Protein AF-A0A5P8WFD2-F1 (afdb_monomer_lite)

Secondary structure (DSSP, 8-state):
--------------SSSSHHHHHHHHS------EEEEETTT-SS-EEEEEETTEEEEEEE-SSS-EEEEEEEEETTEEEEEEEE-TTSSS--EEEEEEEEEETTEEEEEEEETTTTTEEEEEEEE-

Organism: NCBI:txid2653204

Structure (mmCIF, N/CA/C/O backbone):
data_AF-A0A5P8WFD2-F1
#
_entry.id   AF-A0A5P8WFD2-F1
#
loop_
_atom_site.group_PDB
_atom_site.id
_atom_site.type_symbol
_atom_site.label_atom_id
_atom_site.label_alt_id
_atom_site.label_comp_id
_atom_site.label_asym_id
_atom_site.label_entity_id
_atom_site.label_seq_id
_atom_site.pdbx_PDB_ins_code
_atom_site.Cartn_x
_atom_site.Cartn_y
_atom_site.Cartn_z
_atom_site.occupancy
_atom_site.B_iso_or_equiv
_atom_site.auth_seq_id
_atom_site.auth_comp_id
_atom_site.auth_asym_id
_atom_site.auth_atom_id
_atom_site.pdbx_PDB_model_num
ATOM 1 N N . MET A 1 1 ? -29.067 25.419 71.846 1.00 38.09 1 MET A N 1
ATOM 2 C CA . MET A 1 1 ? -27.982 24.467 71.532 1.00 38.09 1 MET A CA 1
ATOM 3 C C . MET A 1 1 ? -28.167 24.070 70.079 1.00 38.09 1 MET A C 1
ATOM 5 O O . MET A 1 1 ? -29.200 23.510 69.746 1.00 38.09 1 MET A O 1
ATOM 9 N N . ASP A 1 2 ? -27.253 24.525 69.226 1.00 38.88 2 ASP A N 1
ATOM 10 C CA . ASP A 1 2 ? -27.303 24.477 67.759 1.00 38.88 2 ASP A CA 1
ATOM 11 C C . ASP A 1 2 ? -26.507 23.252 67.272 1.00 38.88 2 ASP A C 1
ATOM 13 O O . ASP A 1 2 ? -25.309 23.147 67.546 1.00 38.88 2 ASP A O 1
ATOM 17 N N . PHE A 1 3 ? -27.173 22.294 66.618 1.00 40.59 3 PHE A N 1
ATOM 18 C CA . PHE A 1 3 ? -26.549 21.079 66.087 1.00 40.59 3 PHE A CA 1
ATOM 19 C C . PHE A 1 3 ? -26.233 21.262 64.603 1.00 40.59 3 PHE A C 1
ATOM 21 O O . PHE A 1 3 ? -27.060 21.052 63.718 1.00 40.59 3 PHE A O 1
ATOM 28 N N . ARG A 1 4 ? -24.983 21.636 64.334 1.00 42.53 4 ARG A N 1
ATOM 29 C CA . ARG A 1 4 ? -24.398 21.629 62.994 1.00 42.53 4 ARG A CA 1
ATOM 30 C C . ARG A 1 4 ? -24.118 20.194 62.512 1.00 42.53 4 ARG A C 1
ATOM 32 O O . ARG A 1 4 ? -23.447 19.446 63.213 1.00 42.53 4 ARG A O 1
ATOM 39 N N . LYS A 1 5 ? -24.468 19.958 61.235 1.00 41.38 5 LYS A N 1
ATOM 40 C CA . LYS A 1 5 ? -23.944 18.965 60.260 1.00 41.38 5 LYS A CA 1
ATOM 41 C C . LYS A 1 5 ? -24.384 17.504 60.429 1.00 41.38 5 LYS A C 1
ATOM 43 O O . LYS A 1 5 ? -24.102 16.893 61.442 1.00 41.38 5 LYS A O 1
ATOM 48 N N . PHE A 1 6 ? -24.976 16.935 59.372 1.00 42.03 6 PHE A N 1
ATOM 49 C CA . PHE A 1 6 ? -24.331 15.992 58.436 1.00 42.03 6 PHE A CA 1
ATOM 50 C C . PHE A 1 6 ? -25.288 15.732 57.253 1.00 42.03 6 PHE A C 1
ATOM 52 O O . PHE A 1 6 ? -26.305 15.066 57.408 1.00 42.03 6 PHE A O 1
ATOM 59 N N . TYR A 1 7 ? -24.972 16.262 56.068 1.00 36.44 7 TYR A N 1
ATOM 60 C CA . TYR A 1 7 ? -25.592 15.854 54.802 1.00 36.44 7 TYR A CA 1
ATOM 61 C C . TYR A 1 7 ? -24.476 15.287 53.926 1.00 36.44 7 TYR A C 1
ATOM 63 O O . TYR A 1 7 ? -23.574 16.020 53.524 1.00 36.44 7 TYR A O 1
ATOM 71 N N . ILE A 1 8 ? -24.503 13.976 53.695 1.00 52.41 8 ILE A N 1
ATOM 72 C CA . ILE A 1 8 ? -23.698 13.299 52.678 1.00 52.41 8 ILE A CA 1
ATOM 73 C C . ILE A 1 8 ? -24.675 12.451 51.868 1.00 52.41 8 ILE A C 1
ATOM 75 O O . ILE A 1 8 ? -25.174 11.452 52.383 1.00 52.41 8 ILE A O 1
ATOM 79 N N . PRO A 1 9 ? -24.920 12.806 50.602 1.00 41.56 9 PRO A N 1
ATOM 80 C CA . PRO A 1 9 ? -25.193 11.793 49.611 1.00 41.56 9 PRO A CA 1
ATOM 81 C C . PRO A 1 9 ? -24.102 11.845 48.544 1.00 41.56 9 PRO A C 1
ATOM 83 O O . PRO A 1 9 ? -23.985 12.782 47.759 1.00 41.56 9 PRO A O 1
ATOM 86 N N . THR A 1 10 ? -23.252 10.824 48.631 1.00 47.41 10 THR A N 1
ATOM 87 C CA . THR A 1 10 ? -22.826 9.985 47.508 1.00 47.41 10 THR A CA 1
ATOM 88 C C . THR A 1 10 ? -22.655 10.672 46.154 1.00 47.41 10 THR A C 1
ATOM 90 O O . THR A 1 10 ? -23.598 10.945 45.417 1.00 47.41 10 THR A O 1
ATOM 93 N N . VAL A 1 11 ? -21.382 10.818 45.794 1.00 41.38 11 VAL A N 1
ATOM 94 C CA . VAL A 1 11 ? -20.885 10.988 44.430 1.00 41.38 11 VAL A CA 1
ATOM 95 C C . VAL A 1 11 ? -21.590 9.989 43.500 1.00 41.38 11 VAL A C 1
ATOM 97 O O . VAL A 1 11 ? -21.403 8.778 43.627 1.00 41.38 11 VAL A O 1
ATOM 100 N N . ILE A 1 12 ? -22.369 10.484 42.536 1.00 50.72 12 ILE A N 1
ATOM 101 C CA . ILE A 1 12 ? -22.773 9.708 41.356 1.00 50.72 12 ILE A CA 1
ATOM 102 C C . ILE A 1 12 ? -21.526 9.585 40.468 1.00 50.72 12 ILE A C 1
ATOM 104 O O . ILE A 1 12 ? -21.350 10.309 39.496 1.00 50.72 12 ILE A O 1
ATOM 108 N N . ALA A 1 13 ? -20.610 8.696 40.843 1.00 47.81 13 ALA A N 1
ATOM 109 C CA . ALA A 1 13 ? -19.499 8.243 40.008 1.00 47.81 13 ALA A CA 1
ATOM 110 C C . ALA A 1 13 ? -19.777 6.788 39.641 1.00 47.81 13 ALA A C 1
ATOM 112 O O . ALA A 1 13 ? -19.144 5.864 40.136 1.00 47.81 13 ALA A O 1
ATOM 113 N N . GLY A 1 14 ? -20.819 6.575 38.842 1.00 43.66 14 GLY A N 1
ATOM 114 C CA . GLY A 1 14 ? -21.328 5.230 38.590 1.00 43.66 14 GLY A CA 1
ATOM 115 C C . GLY A 1 14 ? -22.003 5.061 37.242 1.00 43.66 14 GLY A C 1
ATOM 116 O O . GLY A 1 14 ? -22.891 4.228 37.128 1.00 43.66 14 GLY A O 1
ATOM 117 N N . LEU A 1 15 ? -21.628 5.846 36.226 1.00 49.00 15 LEU A N 1
ATOM 118 C CA . LEU A 1 15 ? -22.152 5.655 34.871 1.00 49.00 15 LEU A CA 1
ATOM 119 C C . LEU A 1 15 ? -21.120 6.011 33.789 1.00 49.00 15 LEU A C 1
ATOM 121 O O . LEU A 1 15 ? -21.376 6.814 32.902 1.00 49.00 15 LEU A O 1
ATOM 125 N N . ALA A 1 16 ? -19.923 5.428 33.872 1.00 50.81 16 ALA A N 1
ATOM 126 C CA . ALA A 1 16 ? -18.912 5.562 32.816 1.00 50.81 16 ALA A CA 1
ATOM 127 C C . ALA A 1 16 ? -18.103 4.275 32.570 1.00 50.81 16 ALA A C 1
ATOM 129 O O . ALA A 1 16 ? -16.986 4.344 32.074 1.00 50.81 16 ALA A O 1
ATOM 130 N N . ILE A 1 17 ? -18.634 3.095 32.924 1.00 49.50 17 ILE A N 1
ATOM 131 C CA . ILE A 1 17 ? -17.900 1.820 32.755 1.00 49.50 17 ILE A CA 1
ATOM 132 C C . ILE A 1 17 ? -18.472 0.952 31.615 1.00 49.50 17 ILE A C 1
ATOM 134 O O . ILE A 1 17 ? -17.849 -0.018 31.205 1.00 49.50 17 ILE A O 1
ATOM 138 N N . LEU A 1 18 ? -19.601 1.326 31.001 1.00 44.84 18 LEU A N 1
ATOM 139 C CA . LEU A 1 18 ? -20.193 0.540 29.901 1.00 44.84 18 LEU A CA 1
ATOM 140 C C . LEU A 1 18 ? -19.836 1.035 28.488 1.00 44.84 18 LEU A C 1
ATOM 142 O O . LEU A 1 18 ? -20.230 0.415 27.506 1.00 44.84 18 LEU A O 1
ATOM 146 N N . THR A 1 19 ? -19.068 2.118 28.345 1.00 49.72 19 THR A N 1
ATOM 147 C CA . THR A 1 19 ? -18.713 2.672 27.024 1.00 49.72 19 THR A CA 1
ATOM 148 C C . THR A 1 19 ? -17.408 2.128 26.437 1.00 49.72 19 THR A C 1
ATOM 150 O O . THR A 1 19 ? -17.168 2.311 25.246 1.00 49.72 19 THR A O 1
ATOM 153 N N . SER A 1 20 ? -16.565 1.434 27.208 1.00 52.75 20 SER A N 1
ATOM 154 C CA . SER A 1 20 ? -15.270 0.932 26.716 1.00 52.75 20 SER A CA 1
ATOM 155 C C . SER A 1 20 ? -15.403 -0.267 25.771 1.00 52.75 20 SER A C 1
ATOM 157 O O . SER A 1 20 ? -14.656 -0.358 24.800 1.00 52.75 20 SER A O 1
ATOM 159 N N . ALA A 1 21 ? -16.390 -1.143 25.986 1.00 50.97 21 ALA A N 1
ATOM 160 C CA . ALA A 1 21 ? -16.653 -2.271 25.091 1.00 50.97 21 ALA A CA 1
ATOM 161 C C . ALA A 1 21 ? -17.167 -1.804 23.720 1.00 50.97 21 ALA A C 1
ATOM 163 O O . ALA A 1 21 ? -16.732 -2.316 22.695 1.00 50.97 21 ALA A O 1
ATOM 164 N N . ASN A 1 22 ? -18.017 -0.771 23.687 1.00 50.91 22 ASN A N 1
ATOM 165 C CA . ASN A 1 22 ? -18.480 -0.184 22.429 1.00 50.91 22 ASN A CA 1
ATOM 166 C C . ASN A 1 22 ? -17.379 0.593 21.710 1.00 50.91 22 ASN A C 1
ATOM 168 O O . ASN A 1 22 ? -17.398 0.619 20.492 1.00 50.91 22 ASN A O 1
ATOM 172 N N . GLN A 1 23 ? -16.402 1.181 22.409 1.00 48.91 23 GLN A N 1
ATOM 173 C CA . GLN A 1 23 ? -15.236 1.782 21.748 1.00 48.91 23 GLN A CA 1
ATOM 174 C C . GLN A 1 23 ? -14.270 0.725 21.191 1.00 48.91 23 GLN A C 1
ATOM 176 O O . GLN A 1 23 ? -13.755 0.906 20.094 1.00 48.91 23 GLN A O 1
ATOM 181 N N . ALA A 1 24 ? -14.092 -0.409 21.875 1.00 48.50 24 ALA A N 1
ATOM 182 C CA . ALA A 1 24 ? -13.320 -1.545 21.362 1.00 48.50 24 ALA A CA 1
ATOM 183 C C . ALA A 1 24 ? -14.010 -2.253 20.177 1.00 48.50 24 ALA A C 1
ATOM 185 O O . ALA A 1 24 ? -13.338 -2.750 19.279 1.00 48.50 24 ALA A O 1
ATOM 186 N N . LEU A 1 25 ? -15.349 -2.264 20.150 1.00 49.25 25 LEU A N 1
ATOM 187 C CA . LEU A 1 25 ? -16.153 -2.759 19.027 1.00 49.25 25 LEU A CA 1
ATOM 188 C C . LEU A 1 25 ? -16.350 -1.712 17.916 1.00 49.25 25 LEU A C 1
ATOM 190 O O . LEU A 1 25 ? -16.620 -2.111 16.790 1.00 49.25 25 LEU A O 1
ATOM 194 N N . ALA A 1 26 ? -16.221 -0.408 18.211 1.00 46.19 26 ALA A N 1
ATOM 195 C CA . ALA A 1 26 ? -16.296 0.717 17.261 1.00 46.19 26 ALA A CA 1
ATOM 196 C C . ALA A 1 26 ? -14.937 1.124 16.675 1.00 46.19 26 ALA A C 1
ATOM 198 O O . ALA A 1 26 ? -14.902 1.723 15.604 1.00 46.19 26 ALA A O 1
ATOM 199 N N . GLN A 1 27 ? -13.834 0.608 17.224 1.00 52.28 27 GLN A N 1
ATOM 200 C CA . GLN A 1 27 ? -12.702 0.146 16.412 1.00 52.28 27 GLN A CA 1
ATOM 201 C C . GLN A 1 27 ? -13.116 -1.109 15.609 1.00 52.28 27 GLN A C 1
ATOM 203 O O . GLN A 1 27 ? -12.363 -2.070 15.452 1.00 52.28 27 GLN A O 1
ATOM 208 N N . ALA A 1 28 ? -14.369 -1.104 15.137 1.00 50.72 28 ALA A N 1
ATOM 209 C CA . ALA A 1 28 ? -14.954 -2.019 14.196 1.00 50.72 28 ALA A CA 1
ATOM 210 C C . ALA A 1 28 ? -13.951 -2.086 13.075 1.00 50.72 28 ALA A C 1
ATOM 212 O O . ALA A 1 28 ? -13.636 -1.044 12.507 1.00 50.72 28 ALA A O 1
ATOM 213 N N . ARG A 1 29 ? -13.417 -3.287 12.849 1.00 60.53 29 ARG A N 1
ATOM 214 C CA . ARG A 1 29 ? -12.632 -3.684 11.684 1.00 60.53 29 ARG A CA 1
ATOM 215 C C . ARG A 1 29 ? -12.942 -2.735 10.528 1.00 60.53 29 ARG A C 1
ATOM 217 O O . ARG A 1 29 ? -13.955 -2.921 9.858 1.00 60.53 29 ARG A O 1
ATOM 224 N N . THR A 1 30 ? -12.144 -1.674 10.378 1.00 77.94 30 THR A N 1
ATOM 225 C CA . THR A 1 30 ? -12.451 -0.660 9.375 1.00 77.94 30 THR A CA 1
ATOM 226 C C . THR A 1 30 ? -12.256 -1.374 8.063 1.00 77.94 30 THR A C 1
ATOM 228 O O . THR A 1 30 ? -11.126 -1.731 7.739 1.00 77.94 30 THR A O 1
ATOM 231 N N . ASP A 1 31 ? -13.351 -1.676 7.374 1.00 89.00 31 ASP A N 1
ATOM 232 C CA . ASP A 1 31 ? -13.272 -2.298 6.067 1.00 89.00 31 ASP A CA 1
ATOM 233 C C . ASP A 1 31 ? -12.616 -1.286 5.132 1.00 89.00 31 ASP A C 1
ATOM 235 O O . ASP A 1 31 ? -13.197 -0.244 4.804 1.00 89.00 31 ASP A O 1
ATOM 239 N N . LEU A 1 32 ? -11.366 -1.569 4.769 1.00 94.25 32 LEU A N 1
ATOM 240 C CA . LEU A 1 32 ? -10.583 -0.738 3.866 1.00 94.25 32 LEU A CA 1
ATOM 241 C C . LEU A 1 32 ? -10.881 -1.041 2.400 1.00 94.25 32 LEU A C 1
ATOM 243 O O . LEU A 1 32 ? -10.294 -0.398 1.531 1.00 94.25 32 LEU A O 1
ATOM 247 N N . THR A 1 33 ? -11.790 -1.977 2.106 1.00 95.44 33 THR A N 1
ATOM 248 C CA . THR A 1 33 ? -12.223 -2.237 0.735 1.00 95.44 33 THR A CA 1
ATOM 249 C C . THR A 1 33 ? -12.742 -0.949 0.103 1.00 95.44 33 THR A C 1
ATOM 251 O O . THR A 1 33 ? -13.610 -0.267 0.654 1.00 95.44 33 THR A O 1
ATOM 254 N N . GLY A 1 34 ? -12.184 -0.585 -1.048 1.00 94.38 34 GLY A N 1
ATOM 255 C CA . GLY A 1 34 ? -12.544 0.649 -1.730 1.00 94.38 34 GLY A CA 1
ATOM 256 C C . GLY A 1 34 ? -11.444 1.205 -2.619 1.00 94.38 34 GLY A C 1
ATOM 257 O O . GLY A 1 34 ? -10.396 0.595 -2.826 1.00 94.38 34 GLY A O 1
ATOM 258 N N . THR A 1 35 ? -11.723 2.390 -3.151 1.00 94.50 35 THR A N 1
ATOM 259 C CA . THR A 1 35 ? -10.791 3.167 -3.969 1.00 94.50 35 THR A CA 1
ATOM 260 C C . THR A 1 35 ? -10.251 4.308 -3.121 1.00 94.50 35 THR A C 1
ATOM 262 O O . THR A 1 35 ? -11.032 5.071 -2.564 1.00 94.50 35 THR A O 1
ATOM 265 N N . TRP A 1 36 ? -8.932 4.412 -3.017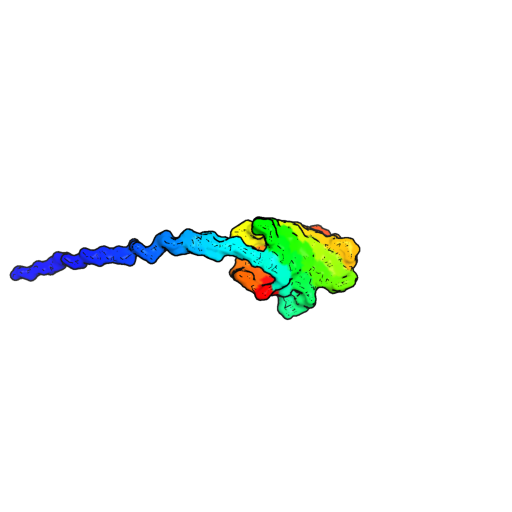 1.00 93.94 36 TRP A N 1
ATOM 266 C CA . TRP A 1 36 ? -8.240 5.368 -2.162 1.00 93.94 36 TRP A CA 1
ATOM 267 C C . TRP A 1 36 ? -7.370 6.286 -3.010 1.00 93.94 36 TRP A C 1
ATOM 269 O O . TRP A 1 36 ? -6.428 5.843 -3.668 1.00 93.94 36 TRP A O 1
ATOM 279 N N . VAL A 1 37 ? -7.676 7.578 -2.989 1.00 92.62 37 VAL A N 1
ATOM 280 C CA . VAL A 1 37 ? -6.898 8.611 -3.674 1.00 92.62 37 VAL A CA 1
ATOM 281 C C . VAL A 1 37 ? -5.859 9.141 -2.699 1.00 92.62 37 VAL A C 1
ATOM 283 O O . VAL A 1 37 ? -6.209 9.733 -1.677 1.00 92.62 37 VAL A O 1
ATOM 286 N N . CYS A 1 38 ? -4.588 8.892 -2.995 1.00 89.19 38 CYS A N 1
ATOM 287 C CA . CYS A 1 38 ? -3.466 9.346 -2.182 1.00 89.19 38 CYS A CA 1
ATOM 288 C C . CYS A 1 38 ? -2.927 10.678 -2.684 1.00 89.19 38 CYS A C 1
ATOM 290 O O . CYS A 1 38 ? -2.749 10.848 -3.882 1.00 89.19 38 CYS A O 1
ATOM 292 N N . ASP A 1 39 ? -2.617 11.586 -1.762 1.00 81.44 39 ASP A N 1
ATOM 293 C CA . ASP A 1 39 ? -2.147 12.946 -2.031 1.00 81.44 39 ASP A CA 1
ATOM 294 C C . ASP A 1 39 ? -3.134 13.780 -2.871 1.00 81.44 39 ASP A C 1
ATOM 296 O O . ASP A 1 39 ? -4.030 13.276 -3.542 1.00 81.44 39 ASP A O 1
ATOM 300 N N . GLN A 1 40 ? -3.019 15.109 -2.826 1.00 59.69 40 GLN A N 1
ATOM 301 C CA . GLN A 1 40 ? -4.048 15.979 -3.417 1.00 59.69 40 GLN A CA 1
ATOM 302 C C . GLN A 1 40 ? -4.134 15.910 -4.954 1.00 59.69 40 GLN A C 1
ATOM 304 O O . GLN A 1 40 ? -5.074 16.458 -5.515 1.00 59.69 40 GLN A O 1
ATOM 309 N N . ASN A 1 41 ? -3.188 15.247 -5.632 1.00 51.00 41 ASN A N 1
ATOM 310 C CA . ASN A 1 41 ? -3.090 15.227 -7.094 1.00 51.00 41 ASN A CA 1
ATOM 311 C C . ASN A 1 41 ? -2.564 13.901 -7.674 1.00 51.00 41 ASN A C 1
ATOM 313 O O . ASN A 1 41 ? -2.111 13.906 -8.819 1.00 51.00 41 ASN A O 1
ATOM 317 N N . ALA A 1 42 ? -2.554 12.778 -6.940 1.00 65.44 42 ALA A N 1
ATOM 318 C CA . ALA A 1 42 ? -2.142 11.530 -7.584 1.00 65.44 42 ALA A CA 1
ATOM 319 C C . ALA A 1 42 ? -3.254 11.075 -8.545 1.00 65.44 42 ALA A C 1
ATOM 321 O O . ALA A 1 42 ? -4.366 10.788 -8.099 1.00 65.44 42 ALA A O 1
ATOM 322 N N . PRO A 1 43 ? -2.980 10.975 -9.858 1.00 71.19 43 PRO A N 1
ATOM 323 C CA . PRO A 1 43 ? -4.002 10.624 -10.843 1.00 71.19 43 PRO A CA 1
ATOM 324 C C . PRO A 1 43 ? -4.454 9.159 -10.742 1.00 71.19 43 PRO A C 1
ATOM 326 O O . PRO A 1 43 ? -5.447 8.780 -11.356 1.00 71.19 43 PRO A O 1
ATOM 329 N N . ASN A 1 44 ? -3.733 8.338 -9.970 1.00 87.00 44 ASN A N 1
ATOM 330 C CA . ASN A 1 44 ? -3.862 6.887 -9.967 1.00 87.00 44 ASN A CA 1
ATOM 331 C C . ASN A 1 44 ? -4.205 6.398 -8.551 1.00 87.00 44 ASN A C 1
ATOM 333 O O . ASN A 1 44 ? -3.312 6.370 -7.693 1.00 87.00 44 ASN A O 1
ATOM 337 N N . PRO A 1 45 ? -5.470 6.042 -8.276 1.00 90.50 45 PRO A N 1
ATOM 338 C CA . PRO A 1 45 ? -5.885 5.588 -6.957 1.00 90.50 45 PRO A CA 1
ATOM 339 C C . PRO A 1 45 ? -5.383 4.173 -6.646 1.00 90.50 45 PRO A C 1
ATOM 341 O O . PRO A 1 45 ? -5.084 3.381 -7.542 1.00 90.50 45 PRO A O 1
ATOM 344 N N . PHE A 1 46 ? -5.350 3.839 -5.357 1.00 92.62 46 PHE A N 1
ATOM 345 C CA . PHE A 1 46 ? -5.195 2.469 -4.881 1.00 92.62 46 PHE A CA 1
ATOM 346 C C . PHE A 1 46 ? -6.561 1.796 -4.778 1.00 92.62 46 PHE A C 1
ATOM 348 O O . PHE A 1 46 ? -7.463 2.286 -4.098 1.00 92.62 46 PHE A O 1
ATOM 355 N N . TYR A 1 47 ? -6.698 0.635 -5.399 1.00 95.25 47 TYR A N 1
ATOM 356 C CA . TYR A 1 47 ? -7.840 -0.252 -5.236 1.00 95.25 47 TYR A CA 1
ATOM 357 C C . TYR A 1 47 ? -7.493 -1.276 -4.166 1.00 95.25 47 TYR A C 1
ATOM 359 O O . TYR A 1 47 ? -6.647 -2.142 -4.389 1.00 95.25 47 TYR A O 1
ATOM 367 N N . ILE A 1 48 ? -8.117 -1.155 -2.998 1.00 96.00 48 ILE A N 1
ATOM 368 C CA . ILE A 1 48 ? -7.884 -2.037 -1.855 1.00 96.00 48 ILE A CA 1
ATOM 369 C C . ILE A 1 48 ? -9.050 -3.014 -1.738 1.00 96.00 48 ILE A C 1
ATOM 371 O O . ILE A 1 48 ? -10.218 -2.634 -1.845 1.00 96.00 48 ILE A O 1
ATOM 375 N N . ARG A 1 49 ? -8.730 -4.278 -1.471 1.00 97.19 49 ARG A N 1
ATOM 376 C CA . ARG A 1 49 ? -9.665 -5.308 -1.038 1.00 97.19 49 ARG A CA 1
ATOM 377 C C . ARG A 1 49 ? -9.202 -5.866 0.297 1.00 97.19 49 ARG A C 1
ATOM 379 O O . ARG A 1 49 ? -8.094 -6.385 0.401 1.00 97.19 49 ARG A O 1
ATOM 386 N N . GLN A 1 50 ? -10.078 -5.800 1.291 1.00 96.00 50 GLN A N 1
ATOM 387 C CA . GLN A 1 50 ? -9.869 -6.452 2.573 1.00 96.00 50 GLN A CA 1
ATOM 388 C C . GLN A 1 50 ? -10.652 -7.771 2.630 1.00 96.00 50 GLN A C 1
ATOM 390 O O . GLN A 1 50 ? -11.816 -7.845 2.224 1.00 96.00 50 GLN A O 1
ATOM 395 N N . VAL A 1 51 ? -10.001 -8.824 3.119 1.00 95.81 51 VAL A N 1
ATOM 396 C CA . VAL A 1 51 ? -10.620 -10.108 3.471 1.00 95.81 51 VAL A CA 1
ATOM 397 C C . VAL A 1 51 ? -10.102 -10.469 4.852 1.00 95.81 51 VAL A C 1
ATOM 399 O O . VAL A 1 51 ? -8.922 -10.729 5.045 1.00 95.81 51 VAL A O 1
ATOM 402 N N . ASP A 1 52 ? -10.979 -10.404 5.845 1.00 93.94 52 ASP A N 1
ATOM 403 C CA . ASP A 1 52 ? -10.589 -10.461 7.249 1.00 93.94 52 ASP A CA 1
ATOM 404 C C . ASP A 1 52 ? -9.537 -9.418 7.648 1.00 93.94 52 ASP A C 1
ATOM 406 O O . ASP A 1 52 ? -9.803 -8.213 7.595 1.00 93.94 52 ASP A O 1
ATOM 410 N N . SER A 1 53 ? -8.374 -9.873 8.105 1.00 94.31 53 SER A N 1
ATOM 411 C CA . SER A 1 53 ? -7.217 -9.032 8.387 1.00 94.31 53 SER A CA 1
ATOM 412 C C . SER A 1 53 ? -6.309 -8.874 7.179 1.00 94.31 53 SER A C 1
ATOM 414 O O . SER A 1 53 ? -5.360 -8.115 7.267 1.00 94.31 53 SER A O 1
ATOM 416 N N . GLU A 1 54 ? -6.527 -9.605 6.091 1.00 97.38 54 GLU A N 1
ATOM 417 C CA . GLU A 1 54 ? -5.677 -9.575 4.908 1.00 97.38 54 GLU A CA 1
ATOM 418 C C . GLU A 1 54 ? -6.064 -8.409 3.996 1.00 97.38 54 GLU A C 1
ATOM 420 O O . GLU A 1 54 ? -7.245 -8.109 3.801 1.00 97.38 54 GLU A O 1
ATOM 425 N N . LEU A 1 55 ? -5.057 -7.751 3.431 1.00 97.19 55 LEU A N 1
ATOM 426 C CA . LEU A 1 55 ? -5.215 -6.674 2.471 1.00 97.19 55 LEU A CA 1
ATOM 427 C C . LEU A 1 55 ? -4.542 -7.034 1.156 1.00 97.19 55 LEU A C 1
ATOM 429 O O . LEU A 1 55 ? -3.379 -7.432 1.119 1.00 97.19 55 LEU A O 1
ATOM 433 N N . TRP A 1 56 ? -5.266 -6.774 0.079 1.00 97.88 56 TRP A N 1
ATOM 434 C CA . TRP A 1 56 ? -4.795 -6.848 -1.292 1.00 97.88 56 TRP A CA 1
ATOM 435 C C . TRP A 1 56 ? -4.964 -5.470 -1.915 1.00 97.88 56 TRP A C 1
ATOM 437 O O . TRP A 1 56 ? -6.016 -4.851 -1.765 1.00 97.88 56 TRP A O 1
ATOM 447 N N . GLY A 1 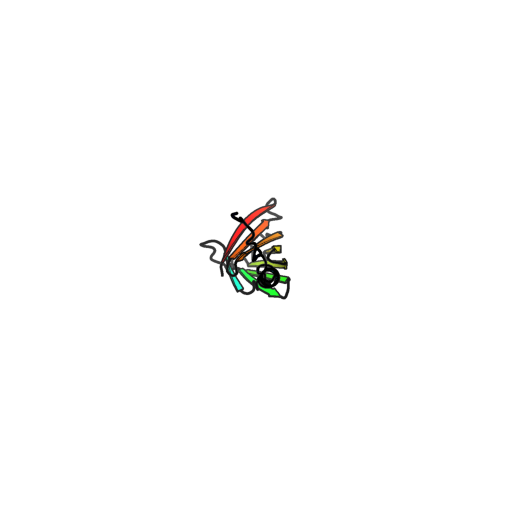57 ? -3.938 -4.969 -2.591 1.00 95.38 57 GLY A N 1
ATOM 448 C CA . GLY A 1 57 ? -3.957 -3.646 -3.200 1.00 95.38 57 GLY A CA 1
ATOM 449 C C . GLY A 1 57 ? -3.380 -3.659 -4.602 1.00 95.38 57 GLY A C 1
ATOM 450 O O . GLY A 1 57 ? -2.410 -4.365 -4.870 1.00 95.38 57 GLY A O 1
ATOM 451 N N . ILE A 1 58 ? -3.956 -2.851 -5.483 1.00 95.19 58 ILE A N 1
ATOM 452 C CA . ILE A 1 58 ? -3.372 -2.529 -6.784 1.00 95.19 58 ILE A CA 1
ATOM 453 C C . ILE A 1 58 ? -3.425 -1.018 -6.974 1.00 95.19 58 ILE A C 1
ATOM 455 O O . ILE A 1 58 ? -4.468 -0.408 -6.750 1.00 95.19 58 ILE A O 1
ATOM 459 N N . GLN A 1 59 ? -2.330 -0.427 -7.436 1.00 92.50 59 GLN A N 1
ATOM 460 C CA . GLN A 1 59 ? -2.347 0.895 -8.054 1.00 92.50 59 GLN A CA 1
ATOM 461 C C . GLN A 1 59 ? -2.038 0.727 -9.534 1.00 92.50 59 GLN A C 1
ATOM 463 O O . GLN A 1 59 ? -1.011 0.147 -9.894 1.00 92.50 59 GLN A O 1
ATOM 468 N N . ASP A 1 60 ? -2.910 1.235 -10.399 1.00 89.19 60 ASP A N 1
ATOM 469 C CA . ASP A 1 60 ? -2.696 1.188 -11.840 1.00 89.19 60 ASP A CA 1
ATOM 470 C C . ASP A 1 60 ? -2.479 2.593 -12.393 1.00 89.19 60 ASP A C 1
ATOM 472 O O . ASP A 1 60 ? -3.357 3.447 -12.312 1.00 89.19 60 ASP A O 1
ATOM 476 N N . GLY A 1 61 ? -1.294 2.819 -12.959 1.00 87.62 61 GLY A N 1
ATOM 477 C CA . GLY A 1 61 ? -0.943 4.057 -13.632 1.00 87.62 61 GLY A CA 1
ATOM 478 C C . GLY A 1 61 ? -1.337 4.131 -15.101 1.00 87.62 61 GLY A C 1
ATOM 479 O O . GLY A 1 61 ? -0.970 5.121 -15.725 1.00 87.62 61 GLY A O 1
ATOM 480 N N . GLY A 1 62 ? -1.996 3.086 -15.643 1.00 86.12 62 GLY A N 1
ATOM 481 C CA . GLY A 1 62 ? -2.359 2.886 -17.059 1.00 86.12 62 GLY A CA 1
ATOM 482 C C . GLY A 1 62 ? -1.132 2.921 -17.978 1.00 86.12 62 GLY A C 1
ATOM 483 O O . GLY A 1 62 ? -0.427 3.887 -17.961 1.00 86.12 62 GLY A O 1
ATOM 484 N N . PHE A 1 63 ? -0.774 1.934 -18.794 1.00 85.00 63 PHE A N 1
ATOM 485 C CA . PHE A 1 63 ? 0.490 1.888 -19.595 1.00 85.00 63 PHE A CA 1
ATOM 486 C C . PHE A 1 63 ? 1.874 2.163 -18.929 1.00 85.00 63 PHE A C 1
ATOM 488 O O . PHE A 1 63 ? 2.850 1.598 -19.403 1.00 85.00 63 PHE A O 1
ATOM 495 N N . THR A 1 64 ? 2.006 2.952 -17.860 1.00 86.94 64 THR A N 1
ATOM 496 C CA . THR A 1 64 ? 3.277 3.428 -17.287 1.00 86.94 64 THR A CA 1
ATOM 497 C C . THR A 1 64 ? 3.775 2.534 -16.158 1.00 86.94 64 THR A C 1
ATOM 499 O O . THR A 1 64 ? 4.938 2.141 -16.131 1.00 86.94 64 THR A O 1
ATOM 502 N N . PHE A 1 65 ? 2.886 2.190 -15.231 1.00 89.75 65 PHE A N 1
ATOM 503 C CA . PHE A 1 65 ? 3.184 1.308 -14.116 1.00 89.75 65 PHE A CA 1
ATOM 504 C C . PHE A 1 65 ? 1.920 0.601 -13.642 1.00 89.75 65 PHE A C 1
ATOM 506 O O . PHE A 1 65 ? 0.795 1.014 -13.932 1.00 89.75 65 PHE A O 1
ATOM 513 N N . THR A 1 66 ? 2.131 -0.478 -12.905 1.00 92.81 66 THR A N 1
ATOM 514 C CA . THR A 1 66 ? 1.147 -1.055 -11.998 1.00 92.81 66 THR A CA 1
ATOM 515 C C . THR A 1 66 ? 1.949 -1.604 -10.827 1.00 92.81 66 THR A C 1
ATOM 517 O O . THR A 1 66 ? 2.969 -2.258 -11.048 1.00 92.81 66 THR A O 1
ATOM 520 N N . ASN A 1 67 ? 1.517 -1.339 -9.603 1.00 92.50 67 ASN A N 1
ATOM 521 C CA . ASN A 1 67 ? 2.084 -1.975 -8.422 1.00 92.50 67 ASN A CA 1
ATOM 522 C C . ASN A 1 67 ? 1.015 -2.815 -7.727 1.00 92.50 67 ASN A C 1
ATOM 524 O O . ASN A 1 67 ? -0.180 -2.526 -7.802 1.00 92.50 67 ASN A O 1
ATOM 528 N N . ALA A 1 68 ? 1.468 -3.895 -7.107 1.00 95.75 68 ALA A N 1
ATOM 529 C CA . ALA A 1 68 ? 0.663 -4.773 -6.288 1.00 95.75 68 ALA A CA 1
ATOM 530 C C . ALA A 1 68 ? 1.156 -4.685 -4.846 1.00 95.75 68 ALA A C 1
ATOM 532 O O . ALA A 1 68 ? 2.358 -4.624 -4.584 1.00 95.75 68 ALA A O 1
ATOM 533 N N . PHE A 1 69 ? 0.215 -4.697 -3.916 1.00 95.81 69 PHE A N 1
ATOM 534 C CA . PHE A 1 69 ? 0.442 -4.696 -2.483 1.00 95.81 69 PHE A CA 1
ATOM 535 C C . PHE A 1 69 ? -0.274 -5.891 -1.859 1.00 95.81 69 PHE A C 1
ATOM 537 O O . PHE A 1 69 ? -1.410 -6.209 -2.220 1.00 95.81 69 PHE A O 1
ATOM 544 N N . HIS A 1 70 ? 0.383 -6.522 -0.891 1.00 98.25 70 HIS A N 1
ATOM 545 C CA . HIS A 1 70 ? -0.213 -7.541 -0.041 1.00 98.25 70 HIS A CA 1
ATOM 546 C C . HIS A 1 70 ? 0.251 -7.361 1.399 1.00 98.25 70 HIS A C 1
ATOM 548 O O . HIS A 1 70 ? 1.429 -7.101 1.664 1.00 98.25 70 HIS A O 1
ATOM 554 N N . GLY A 1 71 ? -0.680 -7.477 2.337 1.00 97.69 71 GLY A N 1
ATOM 555 C CA . GLY A 1 71 ? -0.395 -7.213 3.73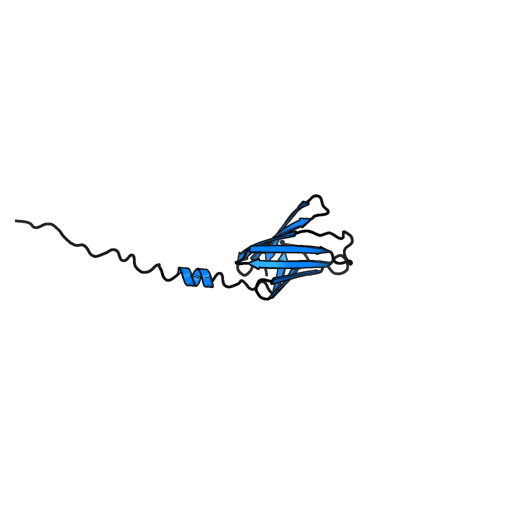4 1.00 97.69 71 GLY A CA 1
ATOM 556 C C . GLY A 1 71 ? -1.561 -7.507 4.655 1.00 97.69 71 GLY A C 1
ATOM 557 O O . GLY A 1 71 ? -2.452 -8.291 4.340 1.00 97.69 71 GLY A O 1
ATOM 558 N N . THR A 1 72 ? -1.551 -6.859 5.813 1.00 97.00 72 THR A N 1
ATOM 559 C CA . THR A 1 72 ? -2.580 -7.016 6.832 1.00 97.00 72 THR A CA 1
ATOM 560 C C . THR A 1 72 ? -3.032 -5.684 7.416 1.00 97.00 72 THR A C 1
ATOM 562 O O . THR A 1 72 ? -2.278 -4.714 7.425 1.00 97.00 72 THR A O 1
ATOM 565 N N . ASN A 1 73 ? -4.269 -5.659 7.909 1.00 95.00 73 ASN A N 1
ATOM 566 C CA . ASN A 1 73 ? -4.841 -4.640 8.777 1.00 95.00 73 ASN A CA 1
ATOM 567 C C . ASN A 1 73 ? -5.210 -5.293 10.114 1.00 95.00 73 ASN A C 1
ATOM 569 O O . ASN A 1 73 ? -6.207 -6.013 10.215 1.00 95.00 73 ASN A O 1
ATOM 573 N N . LEU A 1 74 ? -4.412 -5.030 11.145 1.00 92.56 74 LEU A N 1
ATOM 574 C CA . LEU A 1 74 ? -4.635 -5.527 12.500 1.00 92.56 74 LEU A CA 1
ATOM 575 C C . LEU A 1 74 ? -4.956 -4.347 13.415 1.00 92.56 74 LEU A C 1
ATOM 577 O O . LEU A 1 74 ? -4.078 -3.571 13.787 1.00 92.56 74 LEU A O 1
ATOM 581 N N . GLY A 1 75 ? -6.238 -4.181 13.749 1.00 87.62 75 GLY A N 1
ATOM 582 C CA . GLY A 1 75 ? -6.693 -3.123 14.658 1.00 87.62 75 GLY A CA 1
ATOM 583 C C . GLY A 1 75 ? -6.436 -1.696 14.153 1.00 87.62 75 GLY A C 1
ATOM 584 O O . GLY A 1 75 ? -6.299 -0.781 14.961 1.00 87.62 75 GLY A O 1
ATOM 585 N N . GLY A 1 76 ? -6.342 -1.497 12.834 1.00 91.50 76 GLY A N 1
ATOM 586 C CA . GLY A 1 76 ? -6.012 -0.208 12.224 1.00 91.50 76 GLY A CA 1
ATOM 587 C C . GLY A 1 76 ? -4.518 0.004 11.973 1.00 91.50 76 GLY A C 1
ATOM 588 O O . GLY A 1 76 ? -4.153 1.051 11.446 1.00 91.50 76 GLY A O 1
ATOM 589 N N . SER A 1 77 ? -3.656 -0.961 12.312 1.00 94.75 77 SER A N 1
ATOM 590 C CA . SER A 1 77 ? -2.250 -0.973 11.900 1.00 94.75 77 SER A CA 1
ATOM 591 C C . SER A 1 77 ? -2.096 -1.755 10.600 1.00 94.75 77 SER A C 1
ATOM 593 O O . SER A 1 77 ? -2.500 -2.917 10.521 1.00 94.75 77 SER A O 1
ATOM 595 N N . ILE A 1 78 ? -1.522 -1.108 9.585 1.00 96.31 78 ILE A N 1
ATOM 596 C CA . ILE A 1 78 ? -1.299 -1.691 8.262 1.00 96.31 78 ILE A CA 1
ATOM 597 C C . ILE A 1 78 ? 0.171 -2.086 8.136 1.00 96.31 78 ILE A C 1
ATOM 599 O O . ILE A 1 78 ? 1.058 -1.289 8.445 1.00 96.31 78 ILE A O 1
ATOM 603 N N . SER A 1 79 ? 0.440 -3.293 7.652 1.00 97.69 79 SER A N 1
ATOM 604 C CA . SER A 1 79 ? 1.796 -3.753 7.338 1.00 97.69 79 SER A CA 1
ATOM 605 C C . SER A 1 79 ? 1.787 -4.718 6.158 1.00 97.69 79 SER A C 1
ATOM 607 O O . SER A 1 79 ? 0.812 -5.434 5.954 1.00 97.69 79 SER A O 1
ATOM 609 N N . GLY A 1 80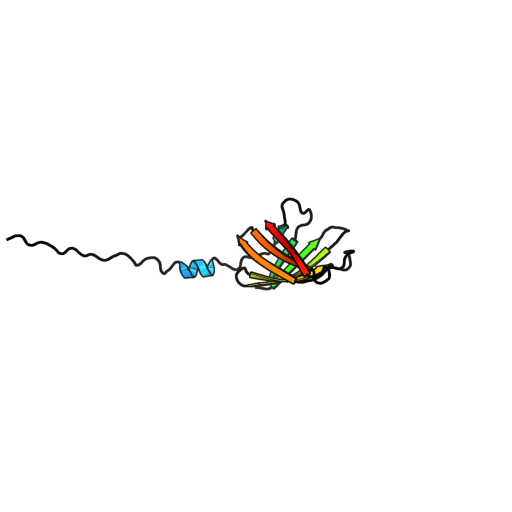 ? 2.854 -4.751 5.363 1.00 97.75 80 GLY A N 1
ATOM 610 C CA . GLY A 1 80 ? 2.955 -5.684 4.246 1.00 97.75 80 GLY A CA 1
ATOM 611 C C . GLY A 1 80 ? 4.123 -5.405 3.316 1.00 97.75 80 GLY A C 1
ATOM 612 O O . GLY A 1 80 ? 5.092 -4.731 3.676 1.00 97.75 80 GLY A O 1
ATOM 613 N N . THR A 1 81 ? 4.009 -5.922 2.099 1.00 97.88 81 THR A N 1
ATOM 614 C CA . THR A 1 81 ? 4.985 -5.731 1.026 1.00 97.88 81 THR A CA 1
ATOM 615 C C . THR A 1 81 ? 4.304 -5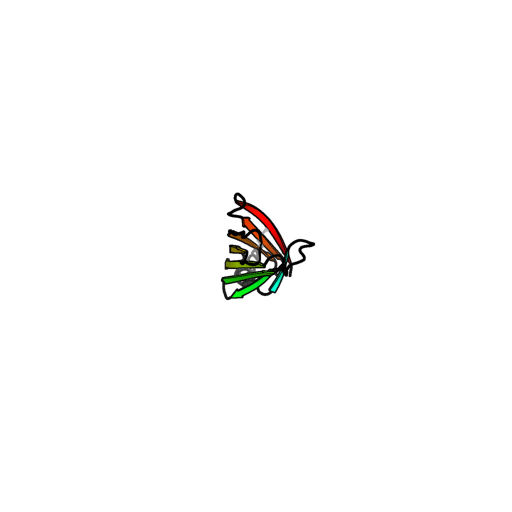.250 -0.239 1.00 97.88 81 THR A C 1
ATOM 617 O O . THR A 1 81 ? 3.109 -5.463 -0.445 1.00 97.88 81 THR A O 1
ATOM 620 N N . TRP A 1 82 ? 5.072 -4.579 -1.082 1.00 96.88 82 TRP A N 1
ATOM 621 C CA . TRP A 1 82 ? 4.613 -4.109 -2.374 1.00 96.88 82 TRP A CA 1
ATOM 622 C C . TRP A 1 82 ? 5.689 -4.350 -3.425 1.00 96.88 82 TRP A C 1
ATOM 624 O O . TRP A 1 82 ? 6.884 -4.400 -3.114 1.00 96.88 82 TRP A O 1
ATOM 634 N N . ALA A 1 83 ? 5.257 -4.493 -4.668 1.00 96.31 83 ALA A N 1
ATOM 635 C CA . ALA A 1 83 ? 6.142 -4.600 -5.809 1.00 96.31 83 ALA A CA 1
ATOM 636 C C . ALA A 1 83 ? 5.478 -4.038 -7.060 1.00 96.31 83 ALA A C 1
ATOM 638 O O . ALA A 1 83 ? 4.277 -4.196 -7.283 1.00 96.31 83 ALA A O 1
ATOM 639 N N . ASP A 1 84 ? 6.290 -3.432 -7.908 1.00 94.81 84 ASP A N 1
ATOM 640 C CA . ASP A 1 84 ? 5.950 -3.182 -9.293 1.00 94.81 84 ASP A CA 1
ATOM 641 C C . ASP A 1 84 ? 5.719 -4.510 -10.019 1.00 94.81 84 ASP A C 1
ATOM 643 O O . ASP A 1 84 ? 6.546 -5.426 -9.977 1.00 94.81 84 ASP A O 1
ATOM 647 N N . VAL A 1 85 ? 4.614 -4.606 -10.753 1.00 93.56 85 VAL A N 1
ATOM 648 C CA . VAL A 1 85 ? 4.419 -5.708 -11.701 1.00 93.56 85 VAL A CA 1
ATOM 649 C C . VAL A 1 85 ? 5.259 -5.443 -12.966 1.00 93.56 85 VAL A C 1
ATOM 651 O O . VAL A 1 85 ? 5.629 -4.292 -13.220 1.00 93.56 85 VAL A O 1
ATOM 654 N N . PRO A 1 86 ? 5.530 -6.453 -13.824 1.00 91.06 86 PRO A N 1
ATOM 655 C CA . PRO A 1 86 ? 6.461 -6.340 -14.963 1.00 91.06 86 PRO A CA 1
ATOM 656 C C . PRO A 1 86 ? 6.203 -5.213 -15.980 1.00 91.06 86 PRO A C 1
ATOM 658 O O . PRO A 1 86 ? 7.053 -4.950 -16.826 1.00 91.06 86 PRO A O 1
ATOM 661 N N . LYS A 1 87 ? 5.044 -4.555 -15.904 1.00 86.56 87 LYS A N 1
ATOM 662 C CA . LYS A 1 87 ? 4.690 -3.361 -16.675 1.00 86.56 87 LYS A CA 1
ATOM 663 C C . LYS A 1 87 ? 5.534 -2.132 -16.305 1.00 86.56 87 LYS A C 1
ATOM 665 O O . LYS A 1 87 ? 5.747 -1.287 -17.165 1.00 86.56 87 LYS A O 1
ATOM 670 N N . ALA A 1 88 ? 5.985 -1.996 -15.056 1.00 86.06 88 ALA A N 1
ATOM 671 C CA . ALA A 1 88 ? 6.719 -0.808 -14.621 1.00 86.06 88 ALA A CA 1
ATOM 672 C C . ALA A 1 88 ? 8.202 -0.860 -15.026 1.00 86.06 88 ALA A C 1
ATOM 674 O O . ALA A 1 88 ? 8.863 -1.896 -14.925 1.00 86.06 88 ALA A O 1
ATOM 675 N N . VAL A 1 89 ? 8.750 0.291 -15.424 1.00 85.56 89 VAL A N 1
ATOM 676 C CA . VAL A 1 89 ? 10.154 0.422 -15.857 1.00 85.56 89 VAL A CA 1
ATOM 677 C C . VAL A 1 89 ? 11.136 0.192 -14.704 1.00 85.56 89 VAL A C 1
ATOM 679 O O . VAL A 1 89 ? 12.173 -0.441 -14.894 1.00 85.56 89 VAL A O 1
ATOM 682 N N . PHE A 1 90 ? 10.812 0.687 -13.507 1.00 86.31 90 PHE A N 1
ATOM 683 C CA . PHE A 1 90 ? 11.751 0.744 -12.383 1.00 86.31 90 PHE A CA 1
ATOM 684 C C . PHE A 1 90 ? 11.809 -0.536 -11.538 1.00 86.31 90 PHE A C 1
ATOM 686 O O . PHE A 1 90 ? 12.767 -0.704 -10.782 1.00 86.31 90 PHE A O 1
ATOM 693 N N . ARG A 1 91 ? 10.832 -1.447 -11.688 1.00 90.25 91 ARG A N 1
ATOM 694 C CA . ARG A 1 91 ? 10.767 -2.751 -10.996 1.00 90.25 91 ARG A CA 1
ATOM 695 C C . ARG A 1 91 ? 11.042 -2.626 -9.491 1.00 90.25 91 ARG A C 1
ATOM 697 O O . ARG A 1 91 ? 11.815 -3.397 -8.920 1.00 90.25 91 ARG A O 1
ATOM 704 N N . GLN A 1 92 ? 10.483 -1.592 -8.871 1.00 92.69 92 GLN A N 1
ATOM 705 C CA . GLN A 1 92 ? 10.675 -1.294 -7.461 1.00 92.69 92 GLN A CA 1
ATOM 706 C C . GLN A 1 92 ? 9.872 -2.252 -6.590 1.00 92.69 92 GLN A C 1
ATOM 708 O O . GLN A 1 92 ? 8.879 -2.837 -7.016 1.00 92.69 92 GLN A O 1
ATOM 713 N N . TYR A 1 93 ? 10.334 -2.435 -5.362 1.00 95.69 93 TYR A N 1
ATOM 714 C CA . TYR A 1 93 ? 9.647 -3.238 -4.364 1.00 95.69 93 TYR A CA 1
ATOM 715 C C . TYR A 1 93 ? 10.089 -2.821 -2.969 1.00 95.69 93 TYR A C 1
ATOM 717 O O . TYR A 1 93 ? 11.125 -2.170 -2.785 1.00 95.69 93 TYR A O 1
ATOM 725 N N . GLY A 1 94 ? 9.330 -3.243 -1.970 1.00 96.38 94 GLY A N 1
ATOM 726 C CA . GLY A 1 94 ? 9.730 -3.123 -0.582 1.00 96.38 94 GLY A CA 1
ATOM 727 C C . GLY A 1 94 ? 8.573 -3.367 0.364 1.00 96.38 94 GLY A C 1
ATOM 728 O O . GLY A 1 94 ? 7.720 -4.220 0.118 1.00 96.38 94 GLY A O 1
ATOM 729 N N . THR A 1 95 ? 8.570 -2.647 1.477 1.00 97.12 95 THR A N 1
ATOM 730 C CA . THR A 1 95 ? 7.576 -2.814 2.536 1.00 97.12 95 THR A CA 1
ATOM 731 C C . THR A 1 95 ? 6.603 -1.649 2.564 1.00 97.12 95 THR A C 1
ATOM 733 O O . THR A 1 95 ? 6.912 -0.535 2.141 1.00 97.12 95 THR A O 1
ATOM 736 N N . VAL A 1 96 ? 5.407 -1.927 3.068 1.00 95.75 96 VAL A N 1
ATOM 737 C CA . VAL A 1 96 ? 4.417 -0.924 3.440 1.00 95.75 96 VAL A CA 1
ATOM 738 C C . VAL A 1 96 ? 4.189 -1.022 4.936 1.00 95.75 96 VAL A C 1
ATOM 740 O O . VAL A 1 96 ? 4.041 -2.115 5.483 1.00 95.75 96 VAL A O 1
ATOM 743 N N . SER A 1 97 ? 4.127 0.125 5.594 1.00 96.75 97 SER A N 1
ATOM 744 C CA . SER A 1 97 ? 3.529 0.253 6.921 1.00 96.75 97 SER A CA 1
ATOM 745 C C . SER A 1 97 ? 2.526 1.395 6.914 1.00 96.75 97 SER A C 1
ATOM 747 O O . SER A 1 97 ? 2.555 2.243 6.028 1.00 96.75 97 SER A O 1
ATOM 749 N N . GLY A 1 98 ? 1.606 1.434 7.865 1.00 95.12 98 GLY A N 1
ATOM 750 C CA . GLY A 1 98 ? 0.602 2.481 7.876 1.00 95.12 98 GLY A CA 1
ATOM 751 C C . GLY A 1 98 ? -0.372 2.383 9.026 1.00 95.12 98 GLY A C 1
ATOM 752 O O . GLY A 1 98 ? -0.272 1.518 9.901 1.00 95.12 98 GLY A O 1
ATOM 753 N N . LYS A 1 99 ? -1.331 3.299 9.001 1.00 95.19 99 LYS A N 1
ATOM 754 C CA . LYS A 1 99 ? -2.415 3.353 9.968 1.00 95.19 99 LYS A CA 1
ATOM 755 C C . LYS A 1 99 ? -3.708 3.846 9.339 1.00 95.19 99 LYS A C 1
ATOM 757 O O . LYS A 1 99 ? -3.698 4.610 8.375 1.00 95.19 99 LYS A O 1
ATOM 762 N N . VAL A 1 100 ? -4.810 3.428 9.941 1.00 94.44 100 VAL A N 1
ATOM 763 C CA . VAL A 1 100 ? -6.142 3.966 9.683 1.00 94.44 100 VAL A CA 1
ATOM 764 C C . VAL A 1 100 ? -6.344 5.181 10.583 1.00 94.44 100 VAL A C 1
ATOM 766 O O . VAL A 1 100 ? -6.406 5.042 11.802 1.00 94.44 100 VAL A O 1
ATOM 769 N N . ASP A 1 101 ? -6.408 6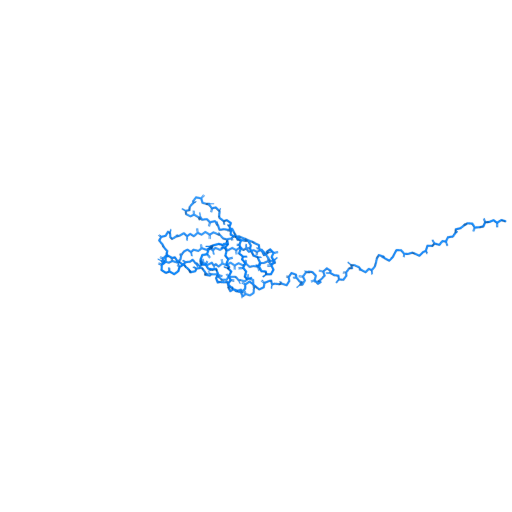.373 9.989 1.00 92.88 101 ASP A N 1
ATOM 770 C CA . ASP A 1 101 ? -6.605 7.629 10.723 1.00 92.88 101 ASP A CA 1
ATOM 771 C C . ASP A 1 101 ? -8.094 7.893 10.986 1.00 92.88 101 ASP A C 1
ATOM 773 O O . ASP A 1 101 ? -8.471 8.383 12.049 1.00 92.88 101 ASP A O 1
ATOM 777 N N . SER A 1 102 ? -8.956 7.550 10.026 1.00 90.44 102 SER A N 1
ATOM 778 C CA . SER A 1 102 ? -10.415 7.592 10.158 1.00 90.44 102 SER A CA 1
ATOM 779 C C . SER A 1 102 ? -11.079 6.655 9.143 1.00 90.44 102 SER A C 1
ATOM 781 O O . SER A 1 102 ? -10.405 6.039 8.320 1.00 90.44 102 SER A O 1
ATOM 783 N N . TYR A 1 103 ? -12.414 6.570 9.147 1.00 86.94 103 TYR A N 1
ATOM 784 C CA . TYR A 1 103 ? -13.161 5.768 8.168 1.00 86.94 103 TYR A CA 1
ATOM 785 C C . TYR A 1 103 ? -12.857 6.141 6.702 1.00 86.94 103 TYR A C 1
ATOM 787 O O . TYR A 1 103 ? -12.913 5.268 5.838 1.00 86.94 103 TYR A O 1
ATOM 795 N N . ASN A 1 104 ? -12.510 7.406 6.433 1.00 91.19 104 ASN A N 1
ATOM 796 C CA . ASN A 1 104 ? -12.210 7.919 5.091 1.00 91.19 104 ASN A CA 1
ATOM 797 C C . ASN A 1 104 ? -10.760 8.380 4.931 1.00 91.19 104 ASN A C 1
ATOM 799 O O . ASN A 1 104 ? -10.457 9.079 3.970 1.00 91.19 104 ASN A O 1
ATOM 803 N N . GLN A 1 105 ? -9.863 8.027 5.857 1.00 93.25 105 GLN A N 1
ATOM 804 C CA . GLN A 1 105 ? -8.463 8.428 5.759 1.00 93.25 105 GLN A CA 1
ATOM 805 C C . GLN A 1 105 ? -7.512 7.347 6.264 1.00 93.25 105 GLN A C 1
ATOM 807 O O . GLN A 1 105 ? -7.649 6.855 7.386 1.00 93.25 105 GLN A O 1
ATOM 812 N N . ILE A 1 106 ? -6.508 7.039 5.447 1.00 94.56 106 ILE A N 1
ATOM 813 C CA . ILE A 1 106 ? -5.366 6.202 5.817 1.00 94.56 106 ILE A CA 1
ATOM 814 C C . ILE A 1 106 ? -4.062 6.945 5.540 1.00 94.56 106 ILE A C 1
ATOM 816 O O . ILE A 1 106 ? -3.960 7.725 4.592 1.00 94.56 106 ILE A O 1
ATOM 820 N N . THR A 1 107 ? -3.043 6.643 6.334 1.00 94.69 107 THR A N 1
ATOM 821 C CA . THR A 1 107 ? -1.664 7.050 6.068 1.00 94.69 107 THR A CA 1
ATOM 822 C C . THR A 1 107 ? -0.831 5.804 5.801 1.00 94.69 107 THR A C 1
ATOM 824 O O . THR A 1 107 ? -0.780 4.903 6.641 1.00 94.69 107 THR A O 1
ATOM 827 N N . LEU A 1 108 ? -0.147 5.769 4.659 1.00 93.88 108 LEU A N 1
ATOM 828 C CA . LEU A 1 108 ? 0.754 4.693 4.253 1.00 93.88 108 LEU A CA 1
ATOM 829 C C . LEU A 1 108 ? 2.192 5.214 4.128 1.00 93.88 108 LEU A C 1
ATOM 831 O O . LEU A 1 108 ? 2.430 6.352 3.731 1.00 93.88 108 LEU A O 1
ATOM 835 N N . TYR A 1 109 ? 3.153 4.358 4.443 1.00 94.56 109 TYR A N 1
ATOM 836 C CA . TYR A 1 109 ? 4.587 4.581 4.335 1.00 94.56 109 TYR A CA 1
ATOM 837 C C . TYR A 1 109 ? 5.176 3.457 3.491 1.00 94.56 109 TYR A C 1
ATOM 839 O O . TYR A 1 109 ? 5.203 2.304 3.925 1.00 94.56 109 TYR A O 1
ATOM 847 N N . PHE A 1 110 ? 5.638 3.794 2.293 1.00 93.31 110 PHE A N 1
ATOM 848 C CA . PHE A 1 110 ? 6.277 2.858 1.377 1.00 93.31 110 PHE A CA 1
ATOM 849 C C . PHE A 1 110 ? 7.786 2.964 1.533 1.00 93.31 110 PHE A C 1
ATOM 851 O O . PHE A 1 110 ? 8.349 4.046 1.367 1.00 93.31 110 PHE A O 1
ATOM 858 N N . THR A 1 111 ? 8.438 1.847 1.831 1.00 95.19 111 THR A N 1
ATOM 859 C CA . THR A 1 111 ? 9.893 1.718 1.785 1.00 95.19 111 THR A CA 1
ATOM 860 C C . THR A 1 111 ? 10.300 1.098 0.456 1.00 95.19 111 THR A C 1
ATOM 862 O O . THR A 1 111 ? 9.704 0.111 0.028 1.00 95.19 111 THR A O 1
ATOM 865 N N . PHE A 1 112 ? 11.334 1.647 -0.175 1.00 92.25 112 PHE A N 1
ATOM 866 C CA . PHE A 1 112 ? 11.856 1.197 -1.463 1.00 92.25 112 PHE A CA 1
ATOM 867 C C . PHE A 1 112 ? 13.183 0.456 -1.255 1.00 92.25 112 PHE A C 1
ATOM 869 O O . PHE A 1 112 ? 14.233 1.071 -1.053 1.00 92.25 112 PHE A O 1
ATOM 876 N N . ALA A 1 113 ? 13.146 -0.877 -1.296 1.00 89.88 113 ALA A N 1
ATOM 877 C CA . ALA A 1 113 ? 14.291 -1.732 -0.977 1.00 89.88 113 ALA A CA 1
ATOM 878 C C . ALA A 1 113 ? 15.469 -1.526 -1.944 1.00 89.88 113 ALA A C 1
ATOM 880 O O . ALA A 1 113 ? 16.622 -1.491 -1.521 1.00 89.88 113 ALA A O 1
ATOM 881 N N . ASN A 1 114 ? 15.185 -1.327 -3.232 1.00 87.38 114 ASN A N 1
ATOM 882 C CA . ASN A 1 114 ? 16.194 -1.082 -4.264 1.00 87.38 114 ASN A CA 1
ATOM 883 C C . ASN A 1 114 ? 16.544 0.407 -4.464 1.00 87.38 114 ASN A C 1
ATOM 885 O O . ASN A 1 114 ? 17.377 0.719 -5.309 1.00 87.38 114 ASN A O 1
ATOM 889 N N . ALA A 1 115 ? 15.955 1.320 -3.682 1.00 81.19 115 ALA A N 1
ATOM 890 C CA . ALA A 1 115 ? 16.242 2.758 -3.727 1.00 81.19 115 ALA A CA 1
ATOM 891 C C . ALA A 1 115 ? 16.854 3.258 -2.405 1.00 81.19 115 ALA A C 1
ATOM 893 O O . ALA A 1 115 ? 16.457 4.288 -1.865 1.00 81.19 115 ALA A O 1
ATOM 894 N N . GLY A 1 116 ? 17.789 2.487 -1.840 1.00 82.56 116 GLY A N 1
ATOM 895 C CA . GLY A 1 116 ? 18.515 2.871 -0.624 1.00 82.56 116 GLY A CA 1
ATOM 896 C C . GLY A 1 116 ? 17.650 2.942 0.639 1.00 82.56 116 GLY A C 1
ATOM 897 O O . GLY A 1 116 ? 18.022 3.624 1.588 1.00 82.56 116 GLY A O 1
ATOM 898 N N . GLY A 1 117 ? 16.490 2.275 0.653 1.00 85.50 117 GLY A N 1
ATOM 899 C CA . GLY A 1 117 ? 15.569 2.313 1.787 1.00 85.50 117 GLY A CA 1
ATOM 900 C C . GLY A 1 117 ? 14.808 3.632 1.919 1.00 85.50 117 GLY A C 1
ATOM 901 O O . GLY A 1 117 ? 14.316 3.926 3.008 1.00 85.50 117 GLY A O 1
ATOM 902 N N . GLN A 1 118 ? 14.698 4.422 0.839 1.00 89.38 118 GLN A N 1
ATOM 903 C CA . GLN A 1 118 ? 13.860 5.623 0.817 1.00 89.38 118 GLN A CA 1
ATOM 904 C C . GLN A 1 118 ? 12.462 5.297 1.356 1.00 89.38 118 GLN A C 1
ATOM 906 O O . GLN A 1 118 ? 11.896 4.256 1.017 1.00 89.38 118 GLN A O 1
ATOM 911 N N . VAL A 1 119 ? 11.910 6.194 2.175 1.00 91.25 119 VAL A N 1
ATOM 912 C CA . VAL A 1 119 ? 10.545 6.091 2.694 1.00 91.25 119 VAL A CA 1
ATOM 913 C C . VAL A 1 119 ? 9.712 7.240 2.148 1.00 91.25 119 VAL A C 1
ATOM 915 O O . VAL A 1 119 ? 10.071 8.404 2.316 1.00 91.25 119 VAL A O 1
ATOM 918 N N . THR A 1 120 ? 8.580 6.917 1.530 1.00 91.38 120 THR A N 1
ATOM 919 C CA . THR A 1 120 ? 7.612 7.904 1.046 1.00 91.38 120 THR A CA 1
ATOM 920 C C . THR A 1 120 ? 6.305 7.752 1.808 1.00 91.38 120 THR A C 1
ATOM 922 O O . THR A 1 120 ? 5.772 6.649 1.933 1.00 91.38 120 THR A O 1
ATOM 925 N N . LYS A 1 121 ? 5.805 8.868 2.343 1.00 92.69 121 LYS A N 1
ATOM 926 C CA . LYS A 1 121 ? 4.517 8.945 3.033 1.00 92.69 121 LYS A CA 1
ATOM 927 C C . LYS A 1 121 ? 3.430 9.336 2.034 1.00 92.69 121 LYS A C 1
ATOM 929 O O . LYS A 1 121 ? 3.602 10.321 1.327 1.00 92.69 121 LYS A O 1
ATOM 934 N N . PHE A 1 122 ? 2.307 8.633 2.087 1.00 91.31 122 PHE A N 1
ATOM 935 C CA . PHE A 1 122 ? 1.089 8.924 1.344 1.00 91.31 122 PHE A CA 1
ATOM 936 C C . PHE A 1 122 ? -0.076 9.080 2.318 1.00 91.31 122 PHE A C 1
ATOM 938 O O . PHE A 1 122 ? -0.272 8.228 3.188 1.00 91.31 122 PHE A O 1
ATOM 945 N N . THR A 1 123 ? -0.857 10.148 2.170 1.00 93.62 123 THR A N 1
ATOM 946 C CA . THR A 1 123 ? -2.138 10.287 2.879 1.00 93.62 123 THR A CA 1
ATOM 947 C C . THR A 1 123 ? -3.258 10.074 1.878 1.00 93.62 123 THR A C 1
ATOM 949 O O . THR A 1 123 ? -3.363 10.827 0.911 1.00 93.62 123 THR A O 1
ATOM 952 N N . CYS A 1 124 ? -4.100 9.072 2.111 1.00 93.00 124 CYS A N 1
ATOM 953 C CA . CYS A 1 124 ? -5.124 8.660 1.165 1.00 93.00 124 CYS A CA 1
ATOM 954 C C . CYS A 1 124 ? -6.521 8.836 1.730 1.00 93.00 124 CYS A C 1
ATOM 956 O O . CYS A 1 124 ? -6.762 8.538 2.899 1.00 93.00 124 CYS A O 1
ATOM 958 N N . ASN A 1 125 ? -7.437 9.288 0.878 1.00 92.44 125 ASN A N 1
ATOM 959 C CA . ASN A 1 125 ? -8.839 9.490 1.214 1.00 92.44 125 ASN A CA 1
ATOM 960 C C . ASN A 1 125 ? -9.733 8.678 0.268 1.00 92.44 125 ASN A C 1
ATOM 962 O O . ASN A 1 125 ? -9.342 8.422 -0.874 1.00 92.44 125 ASN A O 1
ATOM 966 N N . ARG A 1 126 ? -10.916 8.284 0.741 1.00 89.06 126 ARG A N 1
ATOM 967 C CA . ARG A 1 126 ? -11.955 7.619 -0.058 1.00 89.06 126 ARG A CA 1
ATOM 968 C C . ARG A 1 126 ? -13.291 8.341 0.048 1.00 89.06 126 ARG A C 1
ATOM 970 O O . ARG A 1 126 ? -13.516 8.984 1.101 1.00 89.06 126 ARG A O 1
#

Foldseek 3Di:
DDDDDDDDDDDPPDPDPPCVVVVLCVLPVLQPQDWKDWDPDDPWTWGWHDDPQKIWIWTDPDQAWIKIWIFGQDSFWTKTKMFIDPSHPVGWIDMKTWGDPDSFWIKIWDFTPVPVRDIDIIIIGD

Sequence (126 aa):
MDFRKFYIPTVIAGLAILTSANQALAQARTDLTGTWVCDQNAPNPFYIRQVDSELWGIQDGGFTFTNAFHGTNLGGSISGTWADVPKAVFRQYGTVSGKVDSYNQITLYFTFANAGGQVTKFTCNR

pLDDT: mean 80.95, std 19.92, range [36.44, 98.25]

Radius of gyration: 23.71 Å; chains: 1; bounding box: 46×35×91 Å